Protein AF-A0AA38PPR5-F1 (afdb_monomer)

Secondary structure (DSSP, 8-state):
----------S-----EEESS-TTSPPPHHHHHHHHHHHHTS---TTTHHHHHHHHHHHTT-EEES---HHHHHHHHHHHHHHHHHHHHHHHHHHHHHHTT-

Nearest PDB structures (foldseek):
  5opt-assembly1_R  TM=4.347E-01  e=6.687E+00  Trypanosoma cruzi strain CL Brener

Radius of gyration: 20.33 Å; Cα contacts (8 Å, |Δi|>4): 72; chains: 1; bounding box: 76×38×33 Å

Organism: NCBI:txid2804962

Mean predicted aligned error: 9.79 Å

Foldseek 3Di:
DDDDDDDDDPDPPPQAEDECADPVRHGDVVNLVQLLCCCVPVVPQLQCSFVVVQVVCVVVSYHYDDDQHSVNSVVSNVVVVVVVVVVVVVVVVVVVVVVVPD

Solvent-accessible surface area (backbone atoms only — not comparable to full-atom values): 6169 Å² total; per-residue (Å²): 134,90,84,88,84,81,87,77,74,98,61,87,76,73,73,46,73,46,62,51,39,46,100,87,66,47,64,45,66,71,55,47,50,53,58,32,43,41,36,74,72,67,64,36,54,60,85,46,39,62,61,52,54,42,57,56,36,47,76,72,57,28,48,69,42,79,77,72,53,48,68,58,44,56,46,47,44,51,52,52,55,50,51,52,51,52,53,50,52,49,52,54,52,52,53,50,55,64,66,71,75,114

pLDDT: mean 82.68, std 17.98, range [37.66, 96.56]

Structure (mmCIF, N/CA/C/O backbone):
data_AF-A0AA38PPR5-F1
#
_entry.id   AF-A0AA38PPR5-F1
#
loop_
_atom_site.group_PDB
_atom_site.id
_atom_site.type_symbol
_atom_site.label_atom_id
_atom_site.label_alt_id
_atom_site.label_comp_id
_atom_site.label_asym_id
_atom_site.label_entity_id
_atom_site.label_seq_id
_atom_site.pdbx_PDB_ins_code
_atom_site.Cartn_x
_ato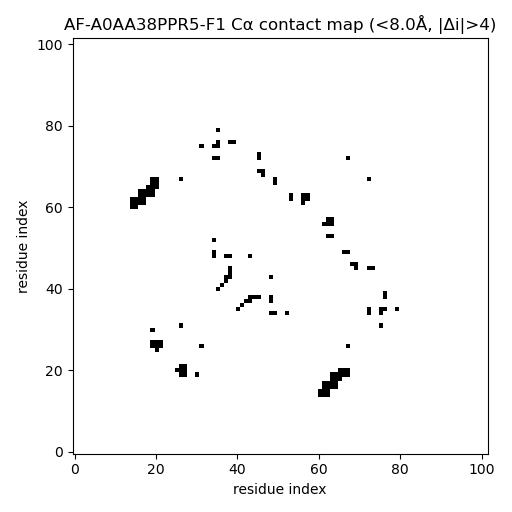m_site.Cartn_y
_atom_site.Cartn_z
_atom_site.occupancy
_atom_site.B_iso_or_equiv
_atom_site.auth_seq_id
_atom_site.auth_comp_id
_atom_site.auth_asym_id
_atom_site.auth_atom_id
_atom_site.pdbx_PDB_model_num
ATOM 1 N N . MET A 1 1 ? -38.829 -25.474 13.470 1.00 38.62 1 MET A N 1
ATOM 2 C CA . MET A 1 1 ? -38.071 -25.791 12.241 1.00 38.62 1 MET A CA 1
ATOM 3 C C . MET A 1 1 ? -36.620 -25.366 12.477 1.00 38.62 1 MET A C 1
ATOM 5 O O . MET A 1 1 ? -36.389 -24.192 12.723 1.00 38.62 1 MET A O 1
ATOM 9 N N . LYS A 1 2 ? -35.682 -26.328 12.555 1.00 39.53 2 LYS A N 1
ATOM 10 C CA . LYS A 1 2 ? -34.211 -26.110 12.537 1.00 39.53 2 LYS A CA 1
ATOM 11 C C . LYS A 1 2 ? -33.850 -25.436 11.192 1.00 39.53 2 LYS A C 1
ATOM 13 O O . LYS A 1 2 ? -34.587 -25.650 10.239 1.00 39.53 2 LYS A O 1
ATOM 18 N N . ARG A 1 3 ? -32.772 -24.684 10.968 1.00 40.31 3 ARG A N 1
ATOM 19 C CA . ARG A 1 3 ? -31.405 -24.631 11.515 1.00 40.31 3 ARG A CA 1
ATOM 20 C C . ARG A 1 3 ? -30.758 -23.413 10.832 1.00 40.31 3 ARG A C 1
ATOM 22 O O . ARG A 1 3 ? -30.943 -23.310 9.627 1.00 40.31 3 ARG A O 1
ATOM 29 N N . VAL A 1 4 ? -29.917 -22.628 11.502 1.00 40.62 4 VAL A N 1
ATOM 30 C CA . VAL A 1 4 ? -28.640 -22.202 10.898 1.00 40.62 4 VAL A CA 1
ATOM 31 C C . VAL A 1 4 ? -27.618 -22.146 12.023 1.00 40.62 4 VAL A C 1
ATOM 33 O O . VAL A 1 4 ? -27.658 -21.278 12.884 1.00 40.62 4 VAL A O 1
ATOM 36 N N . VAL A 1 5 ? -26.742 -23.144 12.028 1.00 47.44 5 VAL A N 1
ATOM 37 C CA . VAL A 1 5 ? -25.473 -23.108 12.748 1.00 47.44 5 VAL A CA 1
ATOM 38 C C . VAL A 1 5 ? -24.446 -22.778 11.685 1.00 47.44 5 VAL A C 1
ATOM 40 O O . VAL A 1 5 ? -24.323 -23.555 10.742 1.00 47.44 5 VAL A O 1
ATOM 43 N N . HIS A 1 6 ? -23.755 -21.655 11.832 1.00 37.66 6 HIS A N 1
ATOM 44 C CA . HIS A 1 6 ? -22.336 -21.535 11.509 1.00 37.66 6 HIS A CA 1
ATOM 45 C C . HIS A 1 6 ? -21.705 -20.813 12.697 1.00 37.66 6 HIS A C 1
ATOM 47 O O . HIS A 1 6 ? -21.679 -19.592 12.784 1.00 37.66 6 HIS A O 1
ATOM 53 N N . THR A 1 7 ? -21.306 -21.619 13.672 1.00 41.03 7 THR A N 1
ATOM 54 C CA . THR A 1 7 ? -20.327 -21.262 14.691 1.00 41.03 7 THR A CA 1
ATOM 55 C C . THR A 1 7 ? -18.984 -21.044 14.004 1.00 41.03 7 THR A C 1
ATOM 57 O O . THR A 1 7 ? -18.394 -22.011 13.525 1.00 41.03 7 THR A O 1
ATOM 60 N N . TYR A 1 8 ? -18.502 -19.804 13.995 1.00 39.88 8 TYR A N 1
ATOM 61 C CA . TYR A 1 8 ? -17.074 -19.507 13.985 1.00 39.88 8 TYR A CA 1
ATOM 62 C C . TYR A 1 8 ? -16.793 -18.772 15.298 1.00 39.88 8 TYR A C 1
ATOM 64 O O . TYR A 1 8 ? -17.295 -17.678 15.502 1.00 39.88 8 TYR A O 1
ATOM 72 N N . ASN A 1 9 ? -16.122 -19.490 16.202 1.00 40.41 9 ASN A N 1
ATOM 73 C CA . ASN A 1 9 ? -15.478 -19.088 17.455 1.00 40.41 9 ASN A CA 1
ATOM 74 C C . ASN A 1 9 ? -16.212 -18.157 18.442 1.00 40.41 9 ASN A C 1
ATOM 76 O O . ASN A 1 9 ? -16.548 -17.012 18.189 1.00 40.41 9 ASN A O 1
ATOM 80 N N . ASN A 1 10 ? -16.370 -18.689 19.653 1.00 39.97 10 ASN A N 1
ATOM 81 C CA . ASN A 1 10 ? -16.941 -18.054 20.839 1.00 39.97 10 ASN A CA 1
ATOM 82 C C . ASN A 1 10 ? -15.877 -17.266 21.634 1.00 39.97 10 ASN A C 1
ATOM 84 O O . ASN A 1 10 ? -15.884 -17.267 22.863 1.00 39.97 10 ASN A O 1
ATOM 88 N N . GLU A 1 11 ? -14.931 -16.634 20.947 1.00 44.69 11 GLU A N 1
ATOM 89 C CA . GLU A 1 11 ? -13.932 -15.767 21.569 1.00 44.69 11 GLU A CA 1
ATOM 90 C C . GLU A 1 11 ? -14.318 -14.343 21.198 1.00 44.69 11 GLU A C 1
ATOM 92 O O . GLU A 1 11 ? -14.587 -14.063 20.035 1.00 44.69 11 GLU A O 1
ATOM 97 N N . ALA A 1 12 ? -14.467 -13.466 22.188 1.00 49.12 12 ALA A N 1
ATOM 98 C CA . ALA A 1 12 ? -14.800 -12.072 21.947 1.00 49.12 12 ALA A CA 1
ATOM 99 C C . ALA A 1 12 ? -13.728 -11.466 21.026 1.00 49.12 12 ALA A C 1
ATOM 101 O O . ALA A 1 12 ? -12.634 -11.155 21.490 1.00 49.12 12 ALA A O 1
ATOM 102 N N . GLU A 1 13 ? -14.018 -11.364 19.726 1.00 52.38 13 GLU A N 1
ATOM 103 C CA . GLU A 1 13 ? -13.116 -10.755 18.754 1.00 52.38 13 GLU A CA 1
ATOM 104 C C . GLU A 1 13 ? -12.988 -9.276 19.113 1.00 52.38 13 GLU A C 1
ATOM 106 O O . GLU A 1 13 ? -13.869 -8.453 18.849 1.00 52.38 13 GLU A O 1
ATOM 111 N N . GLU A 1 14 ? -11.893 -8.942 19.788 1.00 56.84 14 GLU A N 1
ATOM 112 C CA . GLU A 1 14 ? -11.441 -7.573 19.946 1.00 56.84 14 GLU A CA 1
ATOM 113 C C . GLU A 1 14 ? -11.267 -7.023 18.524 1.00 56.84 14 GLU A C 1
ATOM 115 O O . GLU A 1 14 ? -10.409 -7.493 17.779 1.00 56.84 14 GLU A O 1
ATOM 120 N N . GLN A 1 15 ? -12.150 -6.113 18.096 1.00 58.22 15 GLN A N 1
ATOM 121 C CA . GLN A 1 15 ? -12.118 -5.553 16.744 1.00 58.22 15 GLN A CA 1
ATOM 122 C C . GLN A 1 15 ? -10.713 -5.018 16.457 1.00 58.22 15 GLN A C 1
ATOM 124 O O . GLN A 1 15 ? -10.295 -4.002 17.018 1.00 58.22 15 GLN A O 1
ATOM 129 N N . GLN A 1 16 ? -9.970 -5.709 15.594 1.00 78.88 16 GLN A N 1
ATOM 130 C CA . GLN A 1 16 ? -8.599 -5.333 15.299 1.00 78.88 16 GLN A CA 1
ATOM 131 C C . GLN A 1 16 ? -8.618 -4.081 14.418 1.00 78.88 16 GLN A C 1
ATOM 133 O O . GLN A 1 16 ? -9.192 -4.067 13.329 1.00 78.88 16 GLN A O 1
ATOM 138 N N . ALA A 1 17 ? -8.011 -2.999 14.901 1.00 85.44 17 ALA A N 1
ATOM 139 C CA . ALA A 1 17 ? -7.922 -1.743 14.167 1.00 85.44 17 ALA A CA 1
ATOM 140 C C . ALA A 1 17 ? -6.550 -1.602 13.502 1.00 85.44 17 ALA A C 1
ATOM 142 O O . ALA A 1 17 ? -5.514 -1.825 14.130 1.00 85.44 17 ALA A O 1
ATOM 143 N N . PHE A 1 18 ? -6.535 -1.160 12.248 1.00 88.44 18 PHE A N 1
ATOM 144 C CA . PHE A 1 18 ? -5.312 -0.813 11.531 1.00 88.44 18 PHE A CA 1
ATOM 145 C C . PHE A 1 18 ? -5.383 0.629 11.030 1.00 88.44 18 PHE A C 1
ATOM 147 O O . PHE A 1 18 ? -6.393 1.079 10.487 1.00 88.44 18 PHE A O 1
ATOM 154 N N . TYR A 1 19 ? -4.287 1.368 11.187 1.00 90.44 19 TYR A N 1
ATOM 155 C CA . TYR A 1 19 ? -4.208 2.777 10.820 1.00 90.44 19 TYR A CA 1
ATOM 156 C C . TYR A 1 19 ? -3.318 2.952 9.591 1.00 90.44 19 TYR A C 1
ATOM 158 O O . TYR A 1 19 ? -2.124 2.674 9.624 1.00 90.44 19 TYR A O 1
ATOM 166 N N . LEU A 1 20 ? -3.882 3.494 8.508 1.00 92.06 20 LEU A N 1
ATOM 167 C CA . LEU A 1 20 ? -3.143 3.787 7.269 1.00 92.06 20 LEU A CA 1
ATOM 168 C C . LEU A 1 20 ? -2.079 4.880 7.431 1.00 92.06 20 LEU A C 1
ATOM 170 O O . LEU A 1 20 ? -1.265 5.094 6.532 1.00 92.06 20 LEU A O 1
ATOM 174 N N . LYS A 1 21 ? -2.132 5.617 8.540 1.00 91.38 21 LYS A N 1
ATOM 175 C CA . LYS A 1 21 ? -1.164 6.640 8.917 1.00 91.38 21 LYS A CA 1
ATOM 176 C C . LYS A 1 21 ? -0.900 6.551 10.412 1.00 91.38 21 LYS A C 1
ATOM 178 O O . LYS A 1 21 ? -1.842 6.479 11.196 1.00 91.38 21 LYS A O 1
ATOM 183 N N . SER A 1 22 ? 0.367 6.626 10.789 1.00 88.31 22 SER A N 1
ATOM 184 C CA . SER A 1 22 ? 0.800 6.805 12.172 1.00 88.31 22 SER A CA 1
ATOM 185 C C . SER A 1 22 ? 0.336 8.160 12.717 1.00 88.31 22 SER A C 1
ATOM 187 O O . SER A 1 22 ? -0.055 9.050 11.958 1.00 88.31 22 SER A O 1
ATOM 189 N N . ALA A 1 23 ? 0.444 8.362 14.033 1.00 83.31 23 ALA A N 1
ATOM 190 C CA . ALA A 1 23 ? 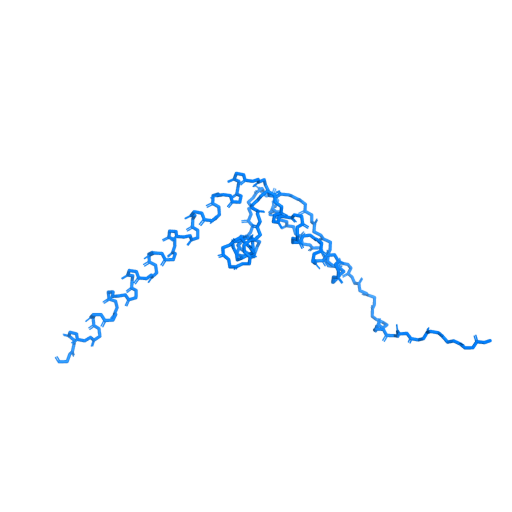0.040 9.609 14.695 1.00 83.31 23 ALA A CA 1
ATOM 191 C C . ALA A 1 23 ? 0.701 10.879 14.110 1.00 83.31 23 ALA A C 1
ATOM 193 O O . ALA A 1 23 ? 0.129 11.961 14.170 1.00 83.31 23 ALA A O 1
ATOM 194 N N . ASN A 1 24 ? 1.882 10.748 13.496 1.00 87.69 24 ASN A N 1
ATOM 195 C CA . ASN A 1 24 ? 2.606 11.836 12.826 1.00 87.69 24 ASN A CA 1
ATOM 196 C C . ASN A 1 24 ? 2.247 12.009 11.332 1.00 87.69 24 ASN A C 1
ATOM 198 O O . ASN A 1 24 ? 2.913 12.759 10.623 1.00 87.69 24 ASN A O 1
ATOM 202 N N . GLY A 1 25 ? 1.242 11.292 10.821 1.00 86.00 25 GLY A N 1
ATOM 203 C CA . GLY A 1 25 ? 0.822 11.343 9.419 1.00 86.00 25 GLY A CA 1
ATOM 204 C C . GLY A 1 25 ? 1.674 10.515 8.449 1.00 86.00 25 GLY A C 1
ATOM 205 O O . GLY A 1 25 ? 1.376 10.504 7.253 1.00 86.00 25 GLY A O 1
ATOM 206 N N . THR A 1 26 ? 2.698 9.807 8.938 1.00 90.31 26 THR A N 1
ATOM 207 C CA . THR A 1 26 ? 3.532 8.904 8.127 1.00 90.31 26 THR A CA 1
ATOM 208 C C . THR A 1 26 ? 2.755 7.647 7.757 1.00 90.31 26 THR A C 1
ATOM 210 O O . THR A 1 26 ? 2.064 7.083 8.598 1.00 90.31 26 THR A O 1
ATOM 213 N N . ILE A 1 27 ? 2.881 7.190 6.511 1.00 91.94 27 ILE A N 1
ATOM 214 C CA . ILE A 1 27 ? 2.314 5.908 6.072 1.00 91.94 27 ILE A CA 1
ATOM 215 C C . ILE A 1 27 ? 3.284 4.798 6.505 1.00 91.94 27 ILE A C 1
ATOM 217 O O . ILE A 1 27 ? 4.436 4.845 6.058 1.00 91.94 27 ILE A O 1
ATOM 221 N N . PRO A 1 28 ? 2.862 3.853 7.366 1.00 91.12 28 PRO A N 1
ATOM 222 C CA . PRO A 1 28 ? 3.723 2.773 7.841 1.00 91.12 28 PRO A CA 1
ATOM 223 C C . PRO A 1 28 ? 4.128 1.844 6.689 1.00 91.12 28 PRO A C 1
ATOM 225 O O . PRO A 1 28 ? 3.447 1.788 5.660 1.00 91.12 28 PRO A O 1
ATOM 228 N N . ASN A 1 29 ? 5.251 1.142 6.843 1.00 89.69 29 ASN A N 1
ATOM 229 C CA . ASN A 1 29 ? 5.831 0.330 5.769 1.00 89.69 29 ASN A CA 1
ATOM 230 C C . ASN A 1 29 ? 4.885 -0.795 5.340 1.00 89.69 29 ASN A C 1
ATOM 232 O O . ASN A 1 29 ? 4.678 -0.992 4.154 1.00 89.69 29 ASN A O 1
ATOM 236 N N . GLU A 1 30 ? 4.199 -1.427 6.285 1.00 89.31 30 GLU A N 1
ATOM 237 C CA . GLU A 1 30 ? 3.243 -2.501 6.021 1.00 89.31 30 GLU A CA 1
ATOM 238 C C . GLU A 1 30 ? 2.097 -2.012 5.121 1.00 89.31 30 GLU A C 1
ATOM 240 O O . GLU A 1 30 ? 1.721 -2.668 4.153 1.00 89.31 30 GLU A O 1
ATOM 245 N N . ALA A 1 31 ? 1.574 -0.808 5.386 1.00 92.12 31 ALA A N 1
ATOM 246 C CA . ALA A 1 31 ? 0.569 -0.194 4.520 1.00 92.12 31 ALA A CA 1
ATOM 247 C C . ALA A 1 31 ? 1.157 0.185 3.156 1.00 92.12 31 ALA A C 1
ATOM 249 O O . ALA A 1 31 ? 0.481 0.070 2.137 1.00 92.12 31 ALA A O 1
ATOM 250 N N . ARG A 1 32 ? 2.402 0.670 3.124 1.00 93.94 32 ARG A N 1
ATOM 251 C CA . ARG A 1 32 ? 3.093 1.039 1.887 1.00 93.94 32 ARG A CA 1
ATOM 252 C C . ARG A 1 32 ? 3.270 -0.169 0.969 1.00 93.94 32 ARG A C 1
ATOM 254 O O . ARG A 1 32 ? 2.969 -0.038 -0.213 1.00 93.94 32 ARG A O 1
ATOM 261 N N . ASP A 1 33 ? 3.705 -1.294 1.515 1.00 93.81 33 ASP A N 1
ATOM 262 C CA . ASP A 1 33 ? 3.992 -2.517 0.770 1.00 93.81 33 ASP A CA 1
ATOM 263 C C . ASP A 1 33 ? 2.700 -3.115 0.206 1.00 93.81 33 ASP A C 1
ATOM 265 O O . ASP A 1 33 ? 2.598 -3.325 -0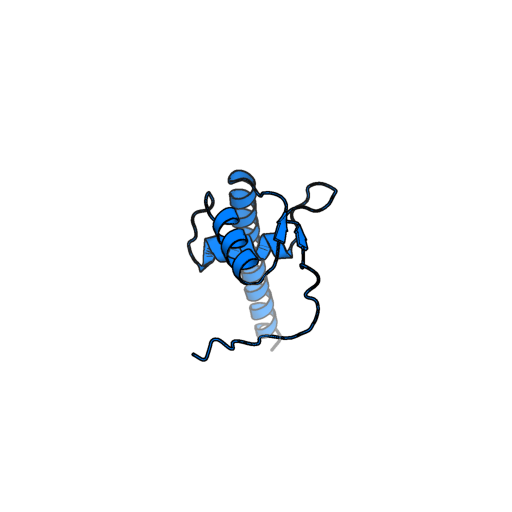.997 1.00 93.81 33 ASP A O 1
ATOM 269 N N . ILE A 1 34 ? 1.640 -3.218 1.017 1.00 94.69 34 ILE A N 1
ATOM 270 C CA . ILE A 1 34 ? 0.330 -3.687 0.537 1.00 94.69 34 ILE A CA 1
ATOM 271 C C . ILE A 1 34 ? -0.218 -2.782 -0.576 1.00 94.69 34 ILE A C 1
ATOM 273 O O . ILE A 1 34 ? -0.731 -3.259 -1.587 1.00 94.69 34 ILE A O 1
ATOM 277 N N . LEU A 1 35 ? -0.137 -1.457 -0.410 1.00 95.69 35 LEU A N 1
ATOM 278 C CA . LEU A 1 35 ? -0.614 -0.521 -1.432 1.00 95.69 35 LEU A CA 1
ATOM 279 C C . LEU A 1 35 ? 0.243 -0.565 -2.703 1.00 95.69 35 LEU A C 1
ATOM 281 O O . LEU A 1 35 ? -0.290 -0.326 -3.787 1.00 95.69 35 LEU A O 1
ATOM 285 N N . LEU A 1 36 ? 1.546 -0.824 -2.578 1.00 96.44 36 LEU A N 1
ATOM 286 C CA . LEU A 1 36 ? 2.442 -1.026 -3.710 1.00 96.44 36 LEU A CA 1
ATOM 287 C C . LEU A 1 36 ? 2.045 -2.289 -4.474 1.00 96.44 36 LEU A C 1
ATOM 289 O O . LEU A 1 36 ? 1.833 -2.195 -5.679 1.00 96.44 36 LEU A O 1
ATOM 293 N N . ASP A 1 37 ? 1.886 -3.414 -3.782 1.00 95.31 37 ASP A N 1
ATOM 294 C CA . ASP A 1 37 ? 1.579 -4.713 -4.382 1.00 95.31 37 ASP A CA 1
ATOM 295 C C . ASP A 1 37 ? 0.216 -4.703 -5.072 1.00 95.31 37 ASP A C 1
ATOM 297 O O . ASP A 1 37 ? 0.118 -5.043 -6.250 1.00 95.31 37 ASP A O 1
ATOM 301 N N . LEU A 1 38 ? -0.817 -4.173 -4.410 1.00 96.50 38 LEU A N 1
ATOM 302 C CA . LEU A 1 38 ? -2.145 -4.063 -5.014 1.00 96.50 38 LEU A CA 1
ATOM 303 C C . LEU A 1 38 ? -2.130 -3.245 -6.315 1.00 96.50 38 LEU A C 1
ATOM 305 O O . LEU A 1 38 ? -2.926 -3.502 -7.211 1.00 96.50 38 LEU A O 1
ATOM 309 N N . VAL A 1 39 ? -1.257 -2.239 -6.433 1.00 96.12 39 VAL A N 1
ATOM 310 C CA . VAL A 1 39 ? -1.164 -1.418 -7.653 1.00 96.12 39 VAL A CA 1
ATOM 311 C C . VAL A 1 39 ? -0.245 -2.045 -8.698 1.00 96.12 39 VAL A C 1
ATOM 313 O O . VAL A 1 39 ? -0.563 -2.006 -9.884 1.00 96.12 39 VAL A O 1
ATOM 316 N N . ALA A 1 40 ? 0.916 -2.548 -8.285 1.00 93.25 40 ALA A N 1
ATOM 317 C CA . ALA A 1 40 ? 1.979 -2.982 -9.184 1.00 93.25 40 ALA A CA 1
ATOM 318 C C . ALA A 1 40 ? 1.829 -4.440 -9.637 1.00 93.25 40 ALA A C 1
ATOM 320 O O . ALA A 1 40 ? 2.258 -4.761 -10.742 1.00 93.25 40 ALA A O 1
ATOM 321 N N . ILE A 1 41 ? 1.250 -5.296 -8.793 1.00 92.69 41 ILE A N 1
ATOM 322 C CA . ILE A 1 41 ? 1.086 -6.735 -9.027 1.00 92.69 41 ILE A CA 1
ATOM 323 C C . ILE A 1 41 ? -0.366 -7.040 -9.401 1.00 92.69 41 ILE A C 1
ATOM 325 O O . ILE A 1 41 ? -0.606 -7.650 -10.438 1.00 92.69 41 ILE A O 1
ATOM 329 N N . ASP A 1 42 ? -1.331 -6.561 -8.610 1.00 95.06 42 ASP A N 1
ATOM 330 C CA . ASP A 1 42 ? -2.762 -6.859 -8.818 1.00 95.06 42 ASP A CA 1
ATOM 331 C C . ASP A 1 42 ? -3.490 -5.834 -9.711 1.00 95.06 42 ASP A C 1
ATOM 333 O O . ASP A 1 42 ? -4.712 -5.882 -9.868 1.00 95.06 42 ASP A O 1
ATOM 337 N N . GLU A 1 43 ? -2.748 -4.879 -10.282 1.00 94.94 43 GLU A N 1
ATOM 338 C CA . GLU A 1 43 ? -3.227 -3.858 -11.228 1.00 94.94 43 GLU A CA 1
ATOM 339 C C . GLU A 1 43 ? -4.416 -3.007 -10.728 1.00 94.94 43 GLU A C 1
ATOM 341 O O . GLU A 1 43 ? -5.177 -2.421 -11.509 1.00 94.94 43 GLU A O 1
ATOM 346 N N . VAL A 1 44 ? -4.587 -2.870 -9.410 1.00 96.56 44 VAL A N 1
ATOM 347 C CA . VAL A 1 44 ? -5.643 -2.035 -8.838 1.00 96.56 44 VAL A CA 1
ATOM 348 C C . VAL A 1 44 ? -5.359 -0.562 -9.157 1.00 96.56 44 VAL A C 1
ATOM 350 O O . VAL A 1 44 ? -4.290 -0.039 -8.829 1.00 96.56 44 VAL A O 1
ATOM 353 N N . PRO A 1 45 ? -6.324 0.190 -9.725 1.00 95.19 45 PRO A N 1
ATOM 354 C CA . PRO A 1 45 ? -6.119 1.602 -10.012 1.00 95.19 45 PRO A CA 1
ATOM 355 C C . PRO A 1 45 ? -5.745 2.395 -8.753 1.00 95.19 45 PRO A C 1
ATOM 357 O O . PRO A 1 45 ? -6.438 2.338 -7.736 1.00 95.19 45 PRO A O 1
ATOM 360 N N . ALA A 1 46 ? -4.697 3.220 -8.837 1.00 92.56 46 ALA A N 1
ATOM 361 C CA . ALA A 1 46 ? -4.168 3.980 -7.697 1.00 92.56 46 ALA A CA 1
ATOM 362 C C . ALA A 1 46 ? -5.192 4.913 -7.014 1.00 92.56 46 ALA A C 1
ATOM 364 O O . ALA A 1 46 ? -5.032 5.277 -5.854 1.00 92.56 46 ALA A O 1
ATOM 365 N N . ASN A 1 47 ? -6.253 5.327 -7.712 1.00 94.75 47 ASN A N 1
ATOM 366 C CA . ASN A 1 47 ? -7.346 6.113 -7.130 1.00 94.75 47 ASN A CA 1
ATOM 367 C C . ASN A 1 47 ? -8.395 5.268 -6.383 1.00 94.75 47 ASN A C 1
ATOM 369 O O . ASN A 1 47 ? -9.267 5.838 -5.734 1.00 94.75 47 ASN A O 1
ATOM 373 N N . LYS A 1 48 ? -8.337 3.939 -6.500 1.00 95.88 48 LYS A N 1
ATOM 374 C CA . LYS A 1 48 ? -9.252 2.977 -5.873 1.00 95.88 48 LYS A CA 1
ATOM 375 C C . LYS A 1 48 ? -8.566 2.078 -4.845 1.00 95.88 48 LYS A C 1
ATOM 377 O O . LYS A 1 48 ? -9.265 1.512 -4.011 1.00 95.88 48 LYS A O 1
ATOM 382 N N . VAL A 1 49 ? -7.236 1.967 -4.870 1.00 96.38 49 VAL A N 1
ATOM 383 C CA . VAL A 1 49 ? -6.487 0.994 -4.057 1.00 96.38 49 VAL A CA 1
ATOM 384 C C . VAL A 1 49 ? -6.808 1.057 -2.564 1.00 96.38 49 VAL A C 1
ATOM 386 O O . VAL A 1 49 ? -7.076 0.027 -1.957 1.00 96.38 49 VAL A O 1
ATOM 389 N N . THR A 1 50 ? -6.899 2.250 -1.971 1.00 95.44 50 THR A N 1
ATOM 390 C CA . THR A 1 50 ? -7.226 2.364 -0.545 1.00 95.44 50 THR A CA 1
ATOM 391 C C . THR A 1 50 ? -8.637 1.869 -0.242 1.00 95.44 50 THR A C 1
ATOM 393 O O . THR A 1 50 ? -8.851 1.244 0.788 1.00 95.44 50 THR A O 1
ATOM 396 N N . HIS A 1 51 ? -9.603 2.104 -1.133 1.00 95.44 51 HIS A N 1
ATOM 397 C CA . HIS A 1 51 ? -10.960 1.587 -0.959 1.00 95.44 51 HIS A CA 1
ATOM 398 C C . HIS A 1 51 ? -11.003 0.059 -1.079 1.00 95.44 51 HIS A C 1
ATOM 400 O O . HIS A 1 51 ? -11.670 -0.594 -0.282 1.00 95.44 51 HIS A O 1
ATOM 406 N N . VAL A 1 52 ? -10.264 -0.511 -2.035 1.00 96.25 52 VAL A N 1
ATOM 407 C CA . VAL A 1 52 ? -10.148 -1.968 -2.197 1.00 96.25 52 VAL A CA 1
ATOM 408 C C . VAL A 1 52 ? -9.538 -2.598 -0.948 1.00 96.25 52 VAL A C 1
ATOM 410 O O . VAL A 1 52 ? -10.123 -3.526 -0.399 1.00 96.25 52 VAL A O 1
ATOM 413 N N . PHE A 1 53 ? -8.432 -2.043 -0.445 1.00 95.62 53 P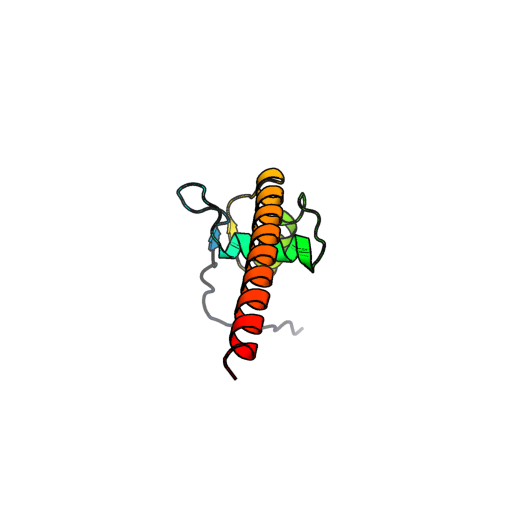HE A N 1
ATOM 414 C CA . PHE A 1 53 ? -7.785 -2.536 0.768 1.00 95.62 53 PHE A CA 1
ATOM 415 C C . PHE A 1 53 ? -8.728 -2.518 1.979 1.00 95.62 53 PHE A C 1
ATOM 417 O O . PHE A 1 53 ? -8.850 -3.522 2.676 1.00 95.62 53 PHE A O 1
ATOM 424 N N . LYS A 1 54 ? -9.465 -1.417 2.182 1.00 95.69 54 LYS A N 1
ATOM 425 C CA . LYS A 1 54 ? -10.475 -1.315 3.247 1.00 95.69 54 LYS A CA 1
ATOM 426 C C . LYS A 1 54 ? -11.544 -2.394 3.139 1.00 95.69 54 LYS A C 1
ATOM 428 O O . LYS A 1 54 ? -11.814 -3.076 4.115 1.00 95.69 54 LYS A O 1
ATOM 433 N N . ARG A 1 55 ? -12.101 -2.586 1.942 1.00 95.88 55 ARG A N 1
ATOM 434 C CA . ARG A 1 55 ? -13.152 -3.578 1.702 1.00 95.88 55 ARG A CA 1
ATOM 435 C C . ARG A 1 55 ? -12.678 -5.011 1.963 1.00 95.88 55 ARG A C 1
ATOM 437 O O . ARG A 1 55 ? -13.459 -5.820 2.450 1.00 95.88 55 ARG A O 1
ATOM 444 N N . ILE A 1 56 ? -11.424 -5.325 1.627 1.00 94.25 56 ILE A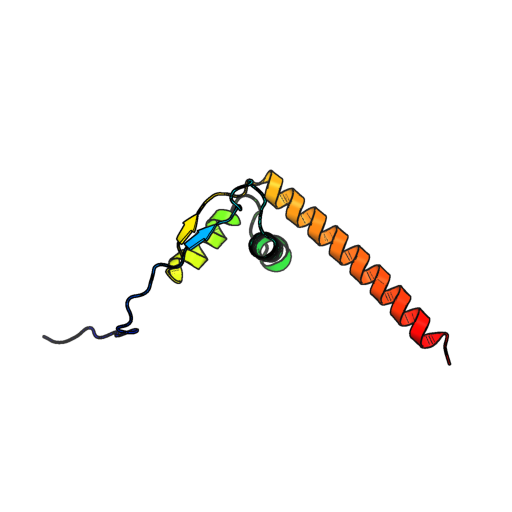 N 1
ATOM 445 C CA . ILE A 1 56 ? -10.821 -6.629 1.931 1.00 94.25 56 ILE A CA 1
ATOM 446 C C . ILE A 1 56 ? -10.678 -6.786 3.446 1.00 94.25 56 ILE A C 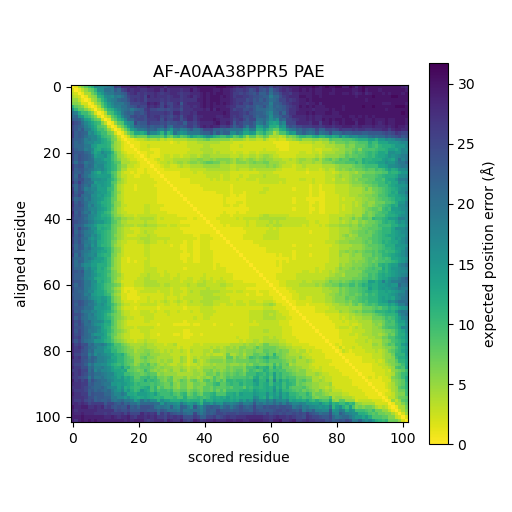1
ATOM 448 O O . ILE A 1 56 ? -11.161 -7.765 3.995 1.00 94.25 56 ILE A O 1
ATOM 452 N N . ALA A 1 57 ? -10.076 -5.812 4.128 1.00 92.81 57 ALA A N 1
ATOM 453 C CA . ALA A 1 57 ? -9.846 -5.865 5.570 1.00 92.81 57 ALA A CA 1
ATOM 454 C C . ALA A 1 57 ? -11.146 -5.953 6.392 1.00 92.81 57 ALA A C 1
ATOM 456 O O . ALA A 1 57 ? -11.239 -6.761 7.314 1.00 92.81 57 ALA A O 1
ATOM 457 N N . GLU A 1 58 ? -12.175 -5.193 6.012 1.00 91.31 58 GLU A N 1
ATOM 458 C CA . GLU A 1 58 ? -13.500 -5.236 6.642 1.00 91.31 58 GLU A CA 1
ATOM 459 C C . GLU A 1 58 ? -14.146 -6.626 6.527 1.00 91.31 58 GLU A C 1
ATOM 461 O O . GLU A 1 58 ? -14.822 -7.063 7.456 1.00 91.31 58 GLU A O 1
ATOM 466 N N . ALA A 1 59 ? -13.899 -7.361 5.434 1.00 91.94 59 ALA A N 1
ATOM 467 C CA . ALA A 1 59 ? -14.381 -8.736 5.280 1.00 91.94 59 ALA A CA 1
ATOM 468 C C . ALA A 1 59 ? -13.741 -9.717 6.282 1.00 91.94 59 ALA A C 1
ATOM 470 O O . ALA A 1 59 ? -14.303 -10.783 6.523 1.00 91.94 59 ALA A O 1
ATOM 471 N N . PHE A 1 60 ? -12.603 -9.348 6.879 1.00 89.06 60 PHE A N 1
ATOM 472 C CA . PHE A 1 60 ? -11.911 -10.095 7.933 1.00 89.06 60 PHE A CA 1
ATOM 473 C C . PHE A 1 60 ? -12.098 -9.473 9.327 1.00 89.06 60 PHE A C 1
ATOM 475 O O . PHE A 1 60 ? -11.343 -9.787 10.239 1.00 89.06 60 PHE A O 1
ATOM 482 N N . GLY A 1 61 ? -13.067 -8.565 9.503 1.00 89.06 61 GLY A N 1
ATOM 483 C CA . GLY A 1 61 ? -13.338 -7.930 10.799 1.00 89.06 61 GLY A CA 1
ATOM 484 C C . GLY A 1 61 ? -12.320 -6.859 11.212 1.00 89.06 61 GLY A C 1
ATOM 485 O O . GLY A 1 61 ? -12.363 -6.377 12.344 1.00 89.06 61 GLY A O 1
ATOM 486 N N . ILE A 1 62 ? -11.424 -6.447 10.308 1.00 90.19 62 ILE A N 1
ATOM 487 C CA . ILE A 1 62 ? -10.391 -5.448 10.591 1.00 90.19 62 ILE A CA 1
ATOM 488 C C . ILE A 1 62 ? -10.903 -4.059 10.200 1.00 90.19 62 ILE A C 1
ATOM 490 O O . ILE A 1 62 ? -11.167 -3.776 9.029 1.00 90.19 62 ILE A O 1
ATOM 494 N N . SER A 1 63 ? -10.987 -3.153 11.173 1.00 90.38 63 SER A N 1
ATOM 495 C CA . SER A 1 63 ? -11.376 -1.760 10.928 1.00 90.38 63 SER A CA 1
ATOM 496 C C . SER A 1 63 ? -10.179 -0.932 10.464 1.00 90.38 63 SER A C 1
ATOM 498 O O 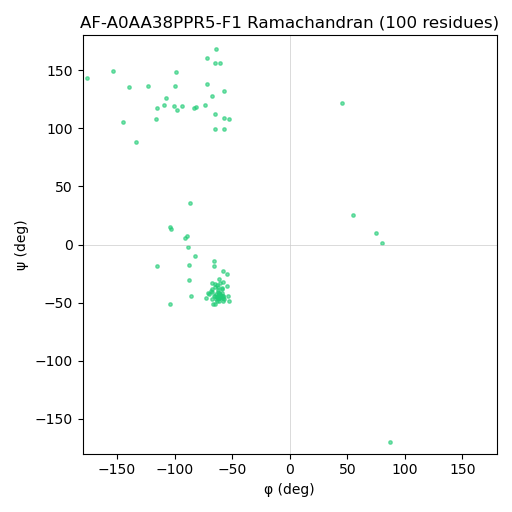. SER A 1 63 ? -9.208 -0.744 11.200 1.00 90.38 63 SER A O 1
ATOM 500 N N . ILE A 1 64 ? -10.242 -0.398 9.241 1.00 91.19 64 ILE A N 1
ATOM 501 C CA . ILE A 1 64 ? -9.161 0.413 8.666 1.00 91.19 64 ILE A CA 1
ATOM 502 C C . ILE A 1 64 ? -9.446 1.913 8.811 1.00 91.19 64 ILE A C 1
ATOM 504 O O . ILE A 1 64 ? -10.327 2.477 8.152 1.00 91.19 64 ILE A O 1
ATOM 508 N N . HIS A 1 65 ? -8.612 2.601 9.585 1.00 91.00 65 HIS A N 1
ATOM 509 C CA . HIS A 1 65 ? -8.708 4.038 9.821 1.00 91.00 65 HIS A CA 1
ATOM 510 C C . HIS A 1 65 ? -7.752 4.854 8.943 1.00 91.00 65 HIS A C 1
ATOM 512 O O . HIS A 1 65 ? -6.643 4.440 8.600 1.00 91.00 65 HIS A O 1
ATOM 518 N N . GLY A 1 66 ? -8.179 6.074 8.605 1.00 90.62 66 GLY A N 1
ATOM 519 C CA . GLY A 1 66 ? -7.408 7.013 7.789 1.00 90.62 66 GLY A CA 1
ATOM 520 C C . GLY A 1 66 ? -7.618 6.841 6.283 1.00 90.62 66 GLY A C 1
ATOM 521 O O . GLY A 1 66 ? -8.536 6.157 5.827 1.00 90.62 66 GLY A O 1
ATOM 522 N N . ASN A 1 67 ? -6.793 7.527 5.492 1.00 91.81 67 ASN A N 1
ATOM 523 C CA . ASN A 1 67 ? -6.828 7.466 4.033 1.00 91.81 67 ASN A CA 1
ATOM 524 C C . ASN A 1 67 ? -5.449 7.795 3.447 1.00 91.81 67 ASN A C 1
ATOM 526 O O . ASN A 1 67 ? -4.719 8.625 4.002 1.00 91.81 67 ASN A O 1
ATOM 530 N N . VAL A 1 68 ? -5.132 7.200 2.299 1.00 93.19 68 VAL A N 1
ATOM 531 C CA . VAL A 1 68 ? -3.948 7.520 1.498 1.00 93.19 68 VAL A CA 1
ATOM 532 C C . VAL A 1 68 ? -4.432 8.082 0.171 1.00 93.19 68 VAL A C 1
ATOM 534 O O . VAL A 1 68 ? -5.149 7.428 -0.577 1.00 93.19 68 VAL A O 1
ATOM 537 N N . ASP A 1 69 ? -4.091 9.335 -0.107 1.00 92.88 69 ASP A N 1
ATOM 538 C CA . ASP A 1 69 ? -4.524 9.981 -1.338 1.00 92.88 69 ASP A CA 1
ATOM 539 C C . ASP A 1 69 ? -3.778 9.423 -2.565 1.00 92.88 69 ASP A C 1
ATOM 541 O O . ASP A 1 69 ? -2.677 8.873 -2.471 1.00 92.88 69 ASP A O 1
ATOM 545 N N . ARG A 1 70 ? -4.359 9.629 -3.752 1.00 93.56 70 ARG A N 1
ATOM 546 C CA . ARG A 1 70 ? -3.796 9.166 -5.029 1.00 93.56 70 ARG A CA 1
ATOM 547 C C . ARG A 1 70 ? -2.356 9.643 -5.260 1.00 93.56 70 ARG A C 1
ATOM 549 O O . ARG A 1 70 ? -1.574 8.923 -5.877 1.00 93.56 70 ARG A O 1
ATOM 556 N N . ARG A 1 71 ? -1.998 10.857 -4.822 1.00 94.50 71 ARG A N 1
ATOM 557 C CA . ARG A 1 71 ? -0.645 11.403 -5.011 1.00 94.50 71 ARG A CA 1
ATOM 558 C C . ARG A 1 71 ? 0.351 10.649 -4.135 1.00 94.50 71 ARG A C 1
ATOM 560 O O . ARG A 1 71 ? 1.425 10.307 -4.621 1.00 94.50 71 ARG A O 1
ATOM 567 N N . SER A 1 72 ? -0.014 10.368 -2.890 1.00 94.38 72 SER A N 1
ATOM 568 C CA . SER A 1 72 ? 0.763 9.558 -1.954 1.00 94.38 72 SER A CA 1
ATOM 569 C C . SER A 1 72 ? 0.944 8.130 -2.478 1.00 94.38 72 SER A C 1
ATOM 571 O O . SER A 1 72 ? 2.078 7.670 -2.554 1.00 94.38 72 SER A O 1
ATOM 573 N N . VAL A 1 73 ? -0.116 7.483 -2.979 1.00 95.19 73 VAL A N 1
ATOM 574 C CA . VAL A 1 73 ? -0.009 6.176 -3.665 1.00 95.19 73 VAL A CA 1
ATOM 575 C C . VAL A 1 73 ? 0.947 6.253 -4.860 1.00 95.19 73 VAL A C 1
ATOM 577 O O . VAL A 1 73 ? 1.851 5.437 -4.996 1.00 95.19 73 VAL A O 1
ATOM 580 N N . GLY A 1 74 ? 0.812 7.275 -5.709 1.00 93.25 74 GLY A N 1
ATOM 581 C CA . GLY A 1 74 ? 1.700 7.455 -6.859 1.00 93.25 74 GLY A CA 1
ATOM 582 C C . GLY A 1 74 ? 3.172 7.650 -6.477 1.00 93.25 74 GLY A C 1
ATOM 583 O O . GLY A 1 74 ? 4.055 7.272 -7.243 1.00 93.25 74 GLY A O 1
ATOM 584 N N . ARG A 1 75 ? 3.457 8.227 -5.303 1.00 95.00 75 ARG A N 1
ATOM 585 C CA . ARG A 1 75 ? 4.820 8.306 -4.759 1.00 95.00 75 ARG A CA 1
ATOM 586 C C . ARG A 1 75 ? 5.308 6.951 -4.270 1.00 95.00 75 ARG A C 1
ATOM 588 O O . ARG A 1 75 ? 6.410 6.573 -4.642 1.00 95.00 75 ARG A O 1
ATOM 595 N N . ILE A 1 76 ? 4.480 6.220 -3.525 1.00 94.94 76 ILE A N 1
ATOM 596 C CA . ILE A 1 76 ? 4.784 4.867 -3.039 1.00 94.94 76 ILE A CA 1
ATOM 597 C C . ILE A 1 76 ? 5.206 3.961 -4.198 1.00 94.94 76 ILE A C 1
ATOM 599 O O . ILE A 1 76 ? 6.273 3.359 -4.144 1.00 94.94 76 ILE A O 1
ATOM 603 N N . VAL A 1 77 ? 4.435 3.952 -5.288 1.00 93.88 77 VAL A N 1
ATOM 604 C CA . VAL A 1 77 ? 4.731 3.131 -6.474 1.00 93.88 77 VAL A CA 1
ATOM 605 C C . VAL A 1 77 ? 6.069 3.506 -7.117 1.00 93.88 77 VAL A C 1
ATOM 607 O O . VAL A 1 77 ? 6.862 2.637 -7.476 1.00 93.88 77 VAL A O 1
ATOM 610 N N . LYS A 1 78 ? 6.364 4.806 -7.238 1.00 92.94 78 LYS A N 1
ATOM 611 C CA . LYS A 1 78 ? 7.647 5.278 -7.785 1.00 92.94 78 LYS A CA 1
ATOM 612 C C . LYS A 1 78 ? 8.827 4.917 -6.886 1.00 92.94 78 LYS A C 1
ATOM 614 O O . LYS A 1 78 ? 9.865 4.492 -7.386 1.00 92.94 78 LYS A O 1
ATOM 619 N N . GLU A 1 79 ? 8.674 5.116 -5.581 1.00 91.31 79 GLU A N 1
ATOM 620 C CA . GLU A 1 79 ? 9.691 4.800 -4.578 1.00 91.31 79 GLU A CA 1
ATOM 621 C C . GLU A 1 79 ? 9.979 3.289 -4.569 1.00 91.31 79 GLU A C 1
ATOM 623 O O . GLU A 1 79 ? 11.144 2.905 -4.667 1.00 91.31 79 GLU A O 1
ATOM 628 N N . GLY A 1 80 ? 8.941 2.445 -4.587 1.00 88.56 80 GLY A N 1
ATOM 629 C CA . GLY A 1 80 ? 9.065 0.987 -4.691 1.00 88.56 80 GLY A CA 1
ATOM 630 C C . GLY A 1 80 ? 9.762 0.534 -5.976 1.00 88.56 80 GLY A C 1
ATOM 631 O O . GLY A 1 80 ? 10.711 -0.244 -5.929 1.00 88.56 80 GLY A O 1
ATOM 632 N N . GLY A 1 81 ? 9.387 1.097 -7.130 1.00 85.38 81 GLY A N 1
ATOM 633 C CA . GLY A 1 81 ? 10.053 0.796 -8.402 1.00 85.38 81 GLY A CA 1
ATOM 634 C C . GLY A 1 81 ? 11.532 1.206 -8.439 1.00 85.38 81 GLY A C 1
ATOM 635 O O . GLY A 1 81 ? 12.355 0.518 -9.043 1.00 85.38 81 GLY A O 1
ATOM 636 N N . ASN A 1 82 ? 11.902 2.307 -7.779 1.00 88.38 82 ASN A N 1
ATOM 637 C CA . ASN A 1 82 ? 13.304 2.712 -7.650 1.00 88.38 82 ASN A CA 1
ATOM 638 C C . ASN A 1 82 ? 14.083 1.781 -6.713 1.00 88.38 82 ASN A C 1
ATOM 640 O O . ASN A 1 82 ? 15.210 1.407 -7.038 1.00 88.38 82 ASN A O 1
ATOM 644 N N .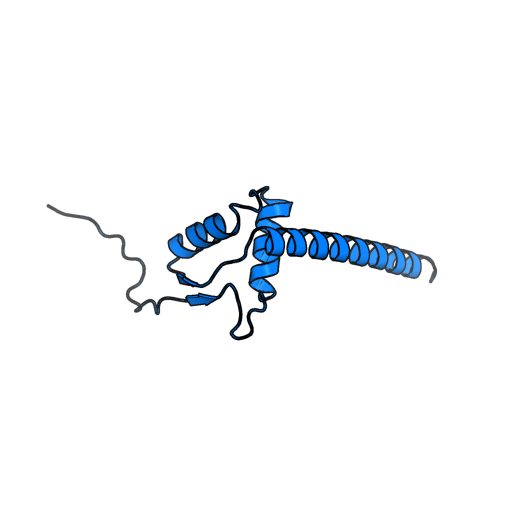 ALA A 1 83 ? 13.483 1.377 -5.591 1.00 85.56 83 ALA A N 1
ATOM 645 C CA . ALA A 1 83 ? 14.082 0.414 -4.673 1.00 85.56 83 ALA A CA 1
ATOM 646 C C . ALA A 1 83 ? 14.352 -0.928 -5.373 1.00 85.56 83 ALA A C 1
ATOM 648 O O . ALA A 1 83 ? 15.465 -1.441 -5.285 1.00 85.56 83 ALA A O 1
ATOM 649 N N . ALA A 1 84 ? 13.396 -1.432 -6.161 1.00 82.00 84 ALA A N 1
ATOM 650 C CA . ALA A 1 84 ? 13.560 -2.660 -6.938 1.00 82.00 84 ALA A CA 1
ATOM 651 C C . ALA A 1 84 ? 14.737 -2.581 -7.931 1.00 82.00 84 ALA A C 1
ATOM 653 O O . ALA A 1 84 ? 15.528 -3.516 -8.045 1.00 82.00 84 ALA A O 1
ATOM 654 N N . LYS A 1 85 ? 14.916 -1.442 -8.617 1.00 86.38 85 LYS A N 1
ATOM 655 C CA . LYS A 1 85 ? 16.061 -1.230 -9.524 1.00 86.38 85 LYS A CA 1
ATOM 656 C C . LYS A 1 85 ? 17.401 -1.238 -8.791 1.00 86.38 85 LYS A C 1
ATOM 658 O O . LYS A 1 85 ? 18.359 -1.819 -9.296 1.00 86.38 85 LYS A O 1
ATOM 663 N N . LEU A 1 86 ? 17.476 -0.591 -7.627 1.00 87.56 86 LEU A N 1
ATOM 664 C CA . LEU A 1 86 ? 18.690 -0.575 -6.808 1.00 87.56 86 LEU A CA 1
ATOM 665 C C . LEU A 1 86 ? 19.031 -1.978 -6.298 1.00 87.56 86 LEU A C 1
ATOM 667 O O . LEU A 1 86 ? 20.181 -2.395 -6.408 1.00 87.56 86 LEU A O 1
ATOM 671 N N . GLN A 1 87 ? 18.033 -2.726 -5.819 1.00 85.88 87 GLN A N 1
ATOM 672 C CA . GLN A 1 87 ? 18.203 -4.116 -5.387 1.00 85.88 87 GLN A CA 1
ATOM 673 C C . GLN A 1 87 ? 18.691 -5.012 -6.531 1.00 85.88 87 GLN A C 1
ATOM 675 O O . GLN A 1 87 ? 19.625 -5.786 -6.343 1.00 85.88 87 GLN A O 1
ATOM 680 N N . PHE A 1 88 ? 18.129 -4.865 -7.735 1.00 87.81 88 PHE A N 1
ATOM 681 C CA . PHE A 1 88 ? 18.602 -5.594 -8.913 1.00 87.81 88 PHE A CA 1
ATOM 682 C C . PHE A 1 88 ? 20.054 -5.241 -9.266 1.00 87.81 88 PHE A C 1
ATOM 684 O O . PHE A 1 88 ? 20.867 -6.127 -9.519 1.00 87.81 88 PHE A O 1
ATOM 691 N N . GLY A 1 89 ? 20.400 -3.949 -9.256 1.00 88.00 89 GLY A N 1
ATOM 692 C CA . GLY A 1 89 ? 21.770 -3.495 -9.499 1.00 88.00 89 GLY A CA 1
ATOM 693 C C . GLY A 1 89 ? 22.764 -4.094 -8.504 1.00 88.00 89 GLY A C 1
ATOM 694 O O . GLY A 1 89 ? 23.809 -4.593 -8.917 1.00 88.00 89 GLY A O 1
ATOM 695 N N . GLN A 1 90 ? 22.407 -4.110 -7.217 1.00 85.88 90 GLN A N 1
ATOM 696 C CA . GLN A 1 90 ? 23.226 -4.721 -6.174 1.00 85.88 90 GLN A CA 1
ATOM 697 C C . GLN A 1 90 ? 23.386 -6.230 -6.392 1.00 85.88 90 GLN A C 1
ATOM 699 O O . GLN A 1 90 ? 24.508 -6.723 -6.388 1.00 85.88 90 GLN A O 1
ATOM 704 N N . ALA A 1 91 ? 22.300 -6.944 -6.704 1.00 87.50 91 ALA A N 1
ATOM 705 C CA . ALA A 1 91 ? 22.350 -8.378 -6.983 1.00 87.50 91 ALA A CA 1
ATOM 706 C C . ALA A 1 91 ? 23.283 -8.722 -8.162 1.00 87.50 91 ALA A C 1
ATOM 708 O O . ALA A 1 91 ? 23.999 -9.720 -8.120 1.00 87.50 91 ALA A O 1
ATOM 709 N N . VAL A 1 92 ? 23.326 -7.884 -9.206 1.00 89.25 92 VAL A N 1
ATOM 710 C CA . VAL A 1 92 ? 24.258 -8.057 -10.336 1.00 89.25 92 VAL A CA 1
ATOM 711 C C . VAL A 1 92 ? 25.713 -7.814 -9.920 1.00 89.25 92 VAL A C 1
ATOM 713 O O . VAL A 1 92 ? 26.602 -8.530 -10.385 1.00 89.25 92 VAL A O 1
ATOM 716 N N . ILE A 1 93 ? 25.974 -6.809 -9.077 1.00 89.88 93 ILE A N 1
ATOM 717 C CA . ILE A 1 93 ? 27.318 -6.528 -8.546 1.00 89.88 93 ILE A CA 1
ATOM 718 C C . ILE A 1 93 ? 27.802 -7.705 -7.697 1.00 89.88 93 ILE A C 1
ATOM 720 O O . ILE A 1 93 ? 28.903 -8.207 -7.927 1.00 89.88 93 ILE A O 1
ATOM 724 N N . ASP A 1 94 ? 26.961 -8.182 -6.782 1.00 88.44 94 ASP A N 1
ATOM 725 C CA . ASP A 1 94 ? 27.280 -9.287 -5.880 1.00 88.44 94 ASP A CA 1
ATOM 726 C C . ASP A 1 94 ? 27.547 -10.576 -6.669 1.00 88.44 94 ASP A C 1
ATOM 728 O O . ASP A 1 94 ? 28.563 -11.238 -6.455 1.00 88.44 94 ASP A O 1
ATOM 732 N N . ALA A 1 95 ? 26.705 -10.882 -7.665 1.00 86.38 95 ALA A N 1
ATOM 733 C CA . ALA A 1 95 ? 26.908 -12.026 -8.549 1.00 86.38 9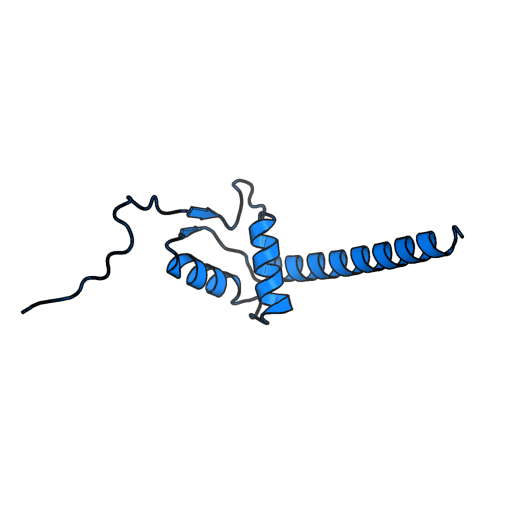5 ALA A CA 1
ATOM 734 C C . ALA A 1 95 ? 28.257 -11.953 -9.284 1.00 86.38 95 ALA A C 1
ATOM 736 O O . ALA A 1 95 ? 28.987 -12.939 -9.324 1.00 86.38 95 ALA A O 1
ATOM 737 N N . LYS A 1 96 ? 28.637 -10.787 -9.826 1.00 83.38 96 LYS A N 1
ATOM 738 C CA . LYS A 1 96 ? 29.950 -10.613 -10.475 1.00 83.38 96 LYS A CA 1
ATOM 739 C C . LYS A 1 96 ? 31.109 -10.824 -9.500 1.00 83.38 96 LYS A C 1
ATOM 741 O O . LYS A 1 96 ? 32.075 -11.482 -9.874 1.00 83.38 96 LYS A O 1
ATOM 746 N N . GLY A 1 97 ? 30.991 -10.317 -8.272 1.00 79.19 97 GLY A N 1
ATOM 747 C CA . GLY A 1 97 ? 31.984 -10.507 -7.213 1.00 79.19 97 GLY A CA 1
ATOM 748 C C . GLY A 1 97 ? 32.219 -11.982 -6.871 1.00 79.19 97 GLY A C 1
ATOM 749 O O . GLY A 1 97 ? 33.367 -12.390 -6.695 1.00 79.19 97 GLY A O 1
ATOM 750 N N . MET A 1 98 ? 31.156 -12.795 -6.864 1.00 67.69 98 MET A N 1
ATOM 751 C CA . MET A 1 98 ? 31.243 -14.244 -6.641 1.00 67.69 98 MET A CA 1
ATOM 752 C C . MET A 1 98 ? 32.007 -14.984 -7.752 1.00 67.69 98 MET A C 1
ATOM 754 O O . MET A 1 98 ? 32.701 -15.952 -7.457 1.00 67.69 98 MET A O 1
ATOM 758 N N . PHE A 1 99 ? 31.914 -14.537 -9.011 1.00 60.59 99 PHE A N 1
ATOM 759 C CA . PHE A 1 99 ? 32.606 -15.173 -10.144 1.00 60.59 99 PHE A CA 1
ATOM 760 C C . PHE A 1 99 ? 34.037 -14.664 -10.375 1.00 60.59 99 PHE A C 1
ATOM 762 O O . PHE A 1 99 ? 34.807 -15.327 -11.058 1.00 60.59 99 PHE A O 1
ATOM 769 N N . SER A 1 100 ? 34.415 -13.508 -9.819 1.00 59.00 100 SER A N 1
ATOM 770 C CA . SER A 1 100 ? 35.777 -12.953 -9.927 1.00 59.00 100 SER A CA 1
ATOM 771 C C . SER A 1 100 ? 36.752 -13.420 -8.834 1.00 59.00 100 SER A C 1
ATOM 773 O O . SER A 1 100 ? 37.906 -13.000 -8.836 1.00 59.00 100 SER A O 1
ATOM 775 N N . GLY A 1 101 ? 36.289 -14.235 -7.880 1.00 58.12 101 GLY A N 1
ATOM 776 C CA . GLY A 1 101 ? 37.080 -14.754 -6.755 1.00 58.12 101 GLY A CA 1
ATOM 777 C C . GLY A 1 101 ? 37.538 -16.214 -6.887 1.00 58.12 101 GLY A C 1
ATOM 778 O O . GLY A 1 101 ? 37.939 -16.787 -5.875 1.00 58.12 101 GLY A O 1
ATOM 779 N N . GLN A 1 102 ? 37.445 -16.817 -8.081 1.00 47.06 102 GLN A N 1
ATOM 780 C CA . GLN A 1 102 ? 37.969 -18.157 -8.403 1.00 47.06 102 GLN A CA 1
ATOM 781 C C . GLN A 1 102 ? 39.162 -18.083 -9.353 1.00 47.06 102 GLN A C 1
ATOM 783 O O . GLN A 1 102 ? 39.127 -17.233 -10.271 1.00 47.06 102 GLN A O 1
#

Sequence (102 aa):
MKRVVHTYNNEAEEQQAFYLKSANGTIPNEARDILLDLVAIDEVPANKVTHVFKRIAEAFGISIHGNVDRRSVGRIVKEGGNAAKLQFGQAVIDAKGMFSGQ